Protein AF-A0A3C0FL81-F1 (afdb_monomer)

Sequence (142 aa):
MGFWQKSMIAVACSKPLRTLGEAIGRKTGLAAQFVSANDGIGHVSRANALAAQGIRISSFYLGEYVEDITQVRETVDQLCFVIPSLDMSGLDVHVSIDPSQLGYMQGQAVLTKHVDEIANKIRDIAEQANSSQTIRLMIDME

Mean predicted aligned error: 4.49 Å

Nearest PDB structures (foldseek):
  2ekg-assembly1_B  TM=8.834E-01  e=6.650E-04  Thermus thermophilus HB27
  4h6r-assembly1_A  TM=8.380E-01  e=9.667E-04  Deinococcus radiodurans R1 = ATCC 13939 = DSM 20539
  2g37-assembly1_A  TM=8.182E-01  e=5.516E-04  Thermus thermophilus HB27
  7na0-assembly1_B  TM=7.041E-01  e=1.320E-03  Geobacter sulfurreducens PCA
  5m42-assembly1_A  TM=8.019E-01  e=1.100E-02  Thermus thermophilus HB27

Foldseek 3Di:
DDPVVVVVVVQCPDPVSVVVVVVVCVVVVVVVVPDQDPALVSNLVSQVVCVVVVDADEDEDDDAQDQDVVQLVVLLVRLLVNQVSCVVVLGANHYEDELSSQQVNVHDVSSVVSVCVNVVSLVVSVVVHDPPHHRDYHYDDD

pLDDT: mean 92.67, std 5.71, range [62.62, 97.88]

Secondary structure (DSSP, 8-state):
--HHHHHHHHHHH-HHHHHHHHHHHHHHTGGGGT-S-SSHHHHHHHHHHHHTTT----EE----S---HHHHHHHHHHHHHHHHHHHHTT--EEEEE-HHHHTGGG-HHHHHHHHHHHHHHHHHHHTT--TTS-EEEEEP--

Solvent-accessible surface area (backbone atoms only — not comparable to full-atom values): 8090 Å² total; per-residue (Å²): 134,54,72,67,58,55,52,53,50,55,45,61,71,32,65,72,54,31,55,52,48,52,53,48,27,66,74,70,48,60,50,64,76,80,39,73,52,96,47,52,68,46,32,49,54,44,49,52,61,36,43,77,72,73,42,85,70,73,47,67,78,92,70,71,77,42,77,50,68,66,58,24,50,51,47,51,53,45,49,68,51,34,53,59,52,26,44,78,68,73,42,50,40,28,38,44,44,49,59,35,34,39,20,47,73,78,30,67,72,48,21,50,53,46,50,50,55,53,50,49,54,52,50,63,47,54,79,71,54,57,95,86,51,49,71,43,82,44,75,57,83,131

Structure (mmCIF, N/CA/C/O backbone):
data_AF-A0A3C0FL81-F1
#
_entry.id   AF-A0A3C0FL81-F1
#
loop_
_atom_site.group_PDB
_atom_site.id
_atom_site.type_symbol
_atom_site.label_atom_id
_atom_site.label_alt_id
_atom_site.label_comp_id
_atom_site.label_asym_id
_atom_site.label_entity_id
_atom_site.label_seq_id
_atom_site.pdbx_PDB_ins_code
_atom_site.Cartn_x
_atom_site.Cartn_y
_atom_site.Cartn_z
_atom_site.occupancy
_atom_site.B_iso_or_equiv
_atom_site.auth_seq_id
_atom_site.auth_comp_id
_atom_site.auth_asym_id
_atom_site.auth_atom_id
_atom_site.pdbx_PDB_model_num
ATOM 1 N N . MET A 1 1 ? 19.304 -18.733 -9.491 1.00 71.69 1 MET A N 1
ATOM 2 C CA . MET A 1 1 ? 17.972 -18.621 -10.130 1.00 71.69 1 MET A CA 1
ATOM 3 C C . MET A 1 1 ? 17.704 -19.865 -10.977 1.00 71.69 1 MET A C 1
ATOM 5 O O . MET A 1 1 ? 18.489 -20.136 -11.886 1.00 71.69 1 MET A O 1
ATOM 9 N N . GLY A 1 2 ? 16.680 -20.655 -10.641 1.00 93.75 2 GLY A N 1
ATOM 10 C CA . GLY A 1 2 ? 16.381 -21.935 -11.309 1.00 93.75 2 GLY A CA 1
ATOM 11 C C . GLY A 1 2 ? 15.764 -21.776 -12.706 1.00 93.75 2 GLY A C 1
ATOM 12 O O . GLY A 1 2 ? 15.312 -20.689 -13.061 1.00 93.75 2 GLY A O 1
ATOM 13 N N . PHE A 1 3 ? 15.730 -22.861 -13.492 1.00 93.69 3 PHE A N 1
ATOM 14 C CA . PHE A 1 3 ? 15.155 -22.870 -14.850 1.00 93.69 3 PHE A CA 1
ATOM 15 C C . PHE A 1 3 ? 13.707 -22.364 -14.862 1.00 93.69 3 PHE A C 1
ATOM 17 O O . PHE A 1 3 ? 13.392 -21.441 -15.602 1.00 93.69 3 PHE A O 1
ATOM 24 N N . TRP A 1 4 ? 12.870 -22.884 -13.960 1.00 93.38 4 TRP A N 1
ATOM 25 C CA . TRP A 1 4 ? 11.473 -22.472 -13.817 1.00 93.38 4 TRP A CA 1
ATOM 26 C C . TRP A 1 4 ? 11.309 -20.961 -13.607 1.00 93.38 4 TRP A C 1
ATOM 28 O O . TRP A 1 4 ? 10.566 -20.304 -14.330 1.00 93.38 4 TRP A O 1
ATOM 38 N N . GLN A 1 5 ? 12.055 -20.390 -12.658 1.00 93.06 5 GLN A N 1
ATOM 39 C CA . GLN A 1 5 ? 11.991 -18.962 -12.347 1.00 93.06 5 GLN A CA 1
ATOM 40 C C . GLN A 1 5 ? 12.414 -18.104 -13.545 1.00 93.06 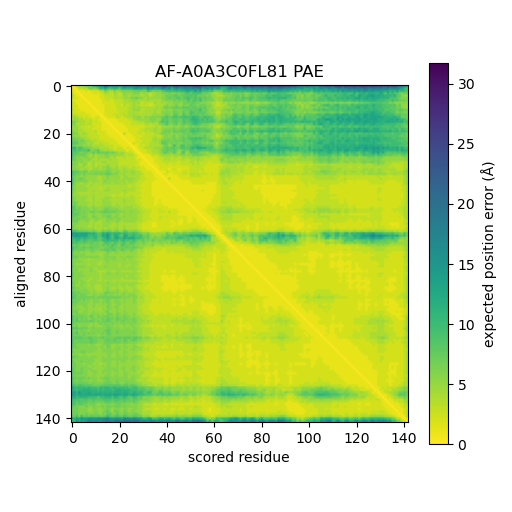5 GLN A C 1
ATOM 42 O O . GLN A 1 5 ? 11.732 -17.139 -13.880 1.00 93.06 5 GLN A O 1
ATOM 47 N N . LYS A 1 6 ? 13.495 -18.486 -14.238 1.00 93.25 6 LYS A N 1
ATOM 48 C CA . LYS A 1 6 ? 13.945 -17.795 -15.456 1.00 93.25 6 LYS A CA 1
ATOM 49 C C . LYS A 1 6 ? 12.885 -17.839 -16.558 1.00 93.25 6 LYS A C 1
ATOM 51 O O . LYS A 1 6 ? 12.642 -16.822 -17.200 1.00 93.25 6 LYS A O 1
ATOM 56 N N . SER A 1 7 ? 12.241 -18.988 -16.755 1.00 91.62 7 SER A N 1
ATOM 57 C CA . SER A 1 7 ? 11.162 -19.141 -17.734 1.00 91.62 7 SER A CA 1
ATOM 58 C C . SER A 1 7 ? 9.956 -18.264 -17.397 1.00 91.62 7 SER A C 1
ATOM 60 O O . SER A 1 7 ? 9.455 -17.573 -18.280 1.00 91.62 7 SER A O 1
ATOM 62 N N . MET A 1 8 ? 9.522 -18.228 -16.133 1.00 91.31 8 MET A N 1
ATOM 63 C CA . MET A 1 8 ? 8.394 -17.390 -15.708 1.00 91.31 8 MET A CA 1
ATOM 64 C C . MET A 1 8 ? 8.684 -15.896 -15.881 1.00 91.31 8 MET A C 1
ATOM 66 O O . MET A 1 8 ? 7.833 -15.170 -16.392 1.00 91.31 8 MET A O 1
ATOM 70 N N . ILE A 1 9 ? 9.898 -15.450 -15.540 1.00 90.88 9 ILE A N 1
ATOM 71 C CA . ILE A 1 9 ? 10.335 -14.066 -15.779 1.00 90.88 9 ILE A CA 1
ATOM 72 C C . ILE A 1 9 ? 10.311 -13.758 -17.280 1.00 90.88 9 ILE A C 1
ATOM 74 O O . ILE A 1 9 ? 9.736 -12.755 -17.693 1.00 90.88 9 ILE A O 1
ATOM 78 N N . ALA A 1 10 ? 10.868 -14.640 -18.116 1.00 90.50 10 ALA A N 1
ATOM 79 C CA . ALA A 1 10 ? 10.884 -14.441 -19.564 1.00 90.50 10 ALA A CA 1
ATOM 80 C C . ALA A 1 10 ? 9.467 -14.327 -20.158 1.00 90.50 10 ALA A C 1
ATOM 82 O O . ALA A 1 10 ? 9.225 -13.482 -21.022 1.00 90.50 10 ALA A O 1
ATOM 83 N N . VAL A 1 11 ? 8.519 -15.135 -19.669 1.00 89.19 11 VAL A N 1
ATOM 84 C CA . VAL A 1 11 ? 7.102 -15.043 -20.054 1.00 89.19 11 VAL A CA 1
ATOM 85 C C . VAL A 1 11 ? 6.499 -13.704 -19.620 1.00 89.19 11 VAL A C 1
ATOM 87 O O . VAL A 1 11 ? 5.860 -13.046 -20.439 1.00 89.19 11 VAL A O 1
ATOM 90 N N . ALA A 1 12 ? 6.732 -13.268 -18.379 1.00 87.38 12 ALA A N 1
ATOM 91 C CA . ALA A 1 12 ? 6.197 -12.011 -17.848 1.00 87.38 12 ALA A CA 1
ATOM 92 C C . ALA A 1 12 ? 6.761 -10.763 -18.558 1.00 87.38 12 ALA A C 1
ATOM 94 O O . ALA A 1 12 ? 6.038 -9.785 -18.759 1.00 87.38 12 ALA A O 1
ATOM 95 N N . CYS A 1 13 ? 8.026 -10.799 -18.989 1.00 89.12 13 CYS A N 1
ATOM 96 C CA . CYS A 1 13 ? 8.662 -9.709 -19.736 1.00 89.12 13 CYS A CA 1
ATOM 97 C C . CYS A 1 13 ? 8.211 -9.631 -21.208 1.00 89.12 13 CYS A C 1
ATOM 99 O O . CYS A 1 13 ? 8.408 -8.607 -21.867 1.00 89.12 13 CYS A O 1
ATOM 101 N N . SER A 1 14 ? 7.600 -10.689 -21.748 1.00 92.69 14 SER A N 1
ATOM 102 C CA . SER A 1 14 ? 7.091 -10.697 -23.119 1.00 92.69 14 SER A CA 1
ATOM 103 C C . SER A 1 14 ? 5.769 -9.935 -23.210 1.00 92.69 14 SER A C 1
ATOM 105 O O . SER A 1 14 ? 4.737 -10.409 -22.743 1.00 92.69 14 SER A O 1
ATOM 107 N N . LYS A 1 15 ? 5.773 -8.767 -23.870 1.00 90.00 15 LYS A N 1
ATOM 108 C CA . LYS A 1 15 ? 4.577 -7.920 -24.066 1.00 90.00 15 LYS A CA 1
ATOM 109 C C . LYS A 1 15 ? 3.325 -8.691 -24.531 1.00 90.00 15 LYS A C 1
ATOM 111 O O . LYS A 1 15 ? 2.301 -8.547 -23.868 1.00 90.00 15 LYS A O 1
ATOM 116 N N . PRO A 1 16 ? 3.362 -9.509 -25.607 1.00 90.31 16 PRO A N 1
ATOM 117 C CA . PRO A 1 16 ? 2.163 -10.213 -26.067 1.00 90.31 16 PRO A CA 1
ATOM 118 C C . PRO A 1 16 ? 1.656 -11.247 -25.053 1.00 90.31 16 PRO A C 1
ATOM 120 O O . PRO A 1 16 ? 0.449 -11.355 -24.841 1.00 90.31 16 PRO A O 1
ATOM 123 N N . LEU A 1 17 ? 2.560 -11.981 -24.395 1.00 89.25 17 LEU A N 1
ATOM 124 C CA . LEU A 1 17 ? 2.181 -12.976 -23.387 1.00 89.25 17 LEU A CA 1
ATOM 125 C C . LEU A 1 17 ? 1.651 -12.314 -22.116 1.00 89.25 17 LEU A C 1
ATOM 127 O O . LEU A 1 17 ? 0.687 -12.806 -21.536 1.00 89.25 17 LEU A O 1
ATOM 131 N N . ARG A 1 18 ? 2.225 -11.174 -21.725 1.00 88.00 18 ARG A N 1
ATOM 132 C CA . ARG A 1 18 ? 1.744 -10.358 -20.613 1.00 88.00 18 ARG A CA 1
ATOM 133 C C . ARG A 1 18 ? 0.324 -9.865 -20.862 1.00 88.00 18 ARG A C 1
ATOM 135 O O . ARG A 1 18 ? -0.531 -10.082 -20.014 1.00 88.00 18 ARG A O 1
ATOM 142 N N . THR A 1 19 ? 0.038 -9.290 -22.033 1.00 88.06 19 THR A N 1
ATOM 143 C CA . THR A 1 19 ? -1.320 -8.833 -22.376 1.00 88.06 19 THR A CA 1
ATOM 144 C C . THR A 1 19 ? -2.336 -9.976 -22.327 1.00 88.06 19 THR A C 1
ATOM 146 O O . THR A 1 19 ? -3.434 -9.805 -21.795 1.00 88.06 19 THR A O 1
ATOM 149 N N . LEU A 1 20 ? -1.972 -11.159 -22.833 1.00 89.56 20 LEU A N 1
ATOM 150 C CA . LEU A 1 20 ? -2.828 -12.342 -22.741 1.00 89.56 20 LEU A CA 1
ATOM 151 C C . LEU A 1 20 ? -3.027 -12.791 -21.283 1.00 89.56 20 LEU A C 1
ATOM 153 O O . LEU A 1 20 ? -4.155 -13.057 -20.870 1.00 89.56 20 LEU A O 1
ATOM 157 N N . GLY A 1 21 ? -1.947 -12.848 -20.502 1.00 86.50 21 GLY A N 1
ATOM 158 C CA . GLY A 1 21 ? -1.973 -13.221 -19.088 1.00 86.50 21 GLY A CA 1
ATOM 159 C C . GLY A 1 21 ? -2.826 -12.274 -18.244 1.00 86.50 21 GLY A C 1
ATOM 160 O O . GLY A 1 21 ? -3.663 -12.735 -17.473 1.00 86.50 21 GLY A O 1
ATOM 161 N N . GLU A 1 22 ? -2.694 -10.962 -18.444 1.00 86.81 22 GLU A N 1
ATOM 162 C CA . GLU A 1 22 ? -3.516 -9.936 -17.791 1.00 86.81 22 GLU A CA 1
ATOM 163 C C . GLU A 1 22 ? -5.000 -10.088 -18.152 1.00 86.81 22 GLU A C 1
ATOM 165 O O . GLU A 1 22 ? -5.861 -10.032 -17.272 1.00 86.81 22 GLU A O 1
ATOM 170 N N . ALA A 1 23 ? -5.318 -10.334 -19.428 1.00 86.38 23 ALA A N 1
ATOM 171 C CA . ALA A 1 23 ? -6.694 -10.547 -19.873 1.00 86.38 23 ALA A CA 1
ATOM 172 C C . ALA A 1 23 ? -7.322 -11.795 -19.225 1.00 86.38 23 ALA A C 1
ATOM 174 O O . ALA A 1 23 ? -8.460 -11.745 -18.746 1.00 86.38 23 ALA A O 1
ATOM 175 N N . ILE A 1 24 ? -6.575 -12.901 -19.159 1.00 86.12 24 ILE A N 1
ATOM 176 C CA . ILE A 1 24 ? -7.017 -14.133 -18.490 1.00 86.12 24 ILE A CA 1
ATOM 177 C C . ILE A 1 24 ? -7.161 -13.903 -16.983 1.00 86.12 24 ILE A C 1
ATOM 179 O O . ILE A 1 24 ? -8.179 -14.284 -16.403 1.00 86.12 24 ILE A O 1
ATOM 183 N N . GLY A 1 25 ? -6.185 -13.254 -16.346 1.00 82.94 25 GLY A N 1
ATOM 184 C CA . GLY A 1 25 ? -6.195 -12.963 -14.913 1.00 82.94 25 GLY A CA 1
ATOM 185 C C . GLY A 1 25 ? -7.400 -12.120 -14.497 1.00 82.94 25 GLY A C 1
ATOM 186 O O . GLY A 1 25 ? -8.063 -12.451 -13.514 1.00 82.94 25 GLY A O 1
ATOM 187 N N . ARG A 1 26 ? -7.752 -11.100 -15.294 1.00 81.56 26 ARG A N 1
ATOM 188 C CA . ARG A 1 26 ? -8.966 -10.289 -15.090 1.00 81.56 26 ARG A CA 1
ATOM 189 C C . ARG A 1 26 ? -10.243 -11.108 -15.261 1.00 81.56 26 ARG A C 1
ATOM 191 O O . ARG A 1 26 ? -11.144 -10.998 -14.439 1.00 81.56 26 ARG A O 1
ATOM 198 N N . LYS A 1 27 ? -10.322 -11.950 -16.298 1.00 85.00 27 LYS 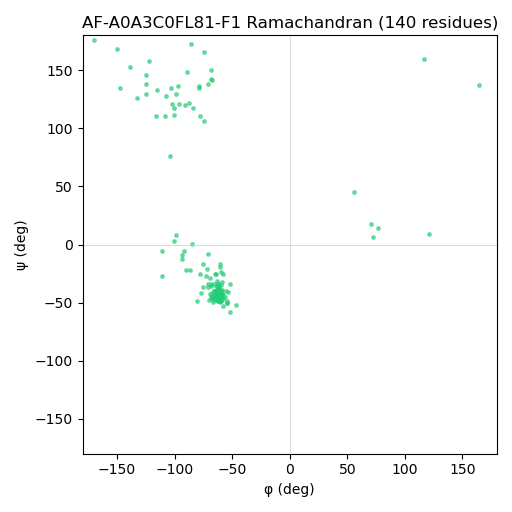A N 1
ATOM 199 C CA . LYS A 1 27 ? -11.519 -12.761 -16.586 1.00 85.00 27 LYS A CA 1
ATOM 200 C C . LYS A 1 27 ? -11.768 -13.855 -15.544 1.00 85.00 27 LYS A C 1
ATOM 202 O O . LYS A 1 27 ? -12.915 -14.187 -15.270 1.00 85.00 27 LYS A O 1
ATOM 207 N N . THR A 1 28 ? -10.703 -14.444 -15.012 1.00 85.75 28 THR A N 1
ATOM 208 C CA . THR A 1 28 ? -10.773 -15.593 -14.091 1.00 85.75 28 THR A CA 1
ATOM 209 C C . THR A 1 28 ? -10.782 -15.190 -12.620 1.00 85.75 28 THR A C 1
ATOM 211 O O . THR A 1 28 ? -11.036 -16.033 -11.766 1.00 85.75 28 THR A O 1
ATOM 214 N N . GLY A 1 29 ? -10.482 -13.927 -12.306 1.00 83.31 29 GLY A N 1
ATOM 215 C CA . GLY A 1 29 ? -10.322 -13.461 -10.929 1.00 83.31 29 GLY A CA 1
ATOM 216 C C . GLY A 1 29 ? -9.033 -13.947 -10.261 1.00 83.31 29 GLY A C 1
ATOM 217 O O . GLY A 1 29 ? -8.839 -13.698 -9.075 1.00 83.31 29 GLY A O 1
ATOM 218 N N . LEU A 1 30 ? -8.128 -14.606 -10.996 1.00 86.94 30 LEU A N 1
ATOM 219 C CA . LEU A 1 30 ? -6.871 -15.116 -10.444 1.00 86.94 30 LEU A CA 1
ATOM 220 C C . LEU A 1 30 ? -6.019 -13.990 -9.839 1.00 86.94 30 LEU A C 1
ATOM 222 O O . LEU A 1 30 ? -5.450 -14.161 -8.768 1.00 86.94 30 LEU A O 1
ATOM 226 N N . ALA A 1 31 ? -5.982 -12.820 -10.484 1.00 85.50 31 ALA A N 1
ATOM 227 C CA . ALA A 1 31 ? -5.241 -11.664 -9.976 1.00 85.50 31 ALA A CA 1
ATOM 228 C C . ALA A 1 31 ? -5.769 -11.174 -8.613 1.00 85.50 31 ALA A C 1
ATOM 230 O O . ALA A 1 31 ? -4.982 -10.773 -7.759 1.00 85.50 31 ALA A O 1
ATOM 231 N N . ALA A 1 32 ? -7.082 -11.285 -8.373 1.00 86.38 32 ALA A N 1
ATOM 232 C CA . ALA A 1 32 ? -7.722 -10.860 -7.125 1.00 86.38 32 ALA A CA 1
ATOM 233 C C . ALA A 1 32 ? -7.378 -11.759 -5.920 1.00 86.38 32 ALA A C 1
ATOM 235 O O . ALA A 1 32 ? -7.723 -11.432 -4.784 1.00 86.38 32 ALA A O 1
ATOM 236 N N . GLN A 1 33 ? -6.702 -12.893 -6.149 1.00 89.06 33 GLN A N 1
ATOM 237 C CA . GLN A 1 33 ? -6.138 -13.712 -5.073 1.00 89.06 33 GLN A CA 1
ATOM 238 C C . GLN A 1 33 ? -4.839 -13.122 -4.512 1.00 89.06 33 GLN A C 1
ATOM 240 O O . GLN A 1 33 ? -4.505 -13.392 -3.363 1.00 89.06 33 GLN A O 1
ATOM 245 N N . PHE A 1 34 ? -4.118 -12.329 -5.310 1.00 90.19 34 PHE A N 1
ATOM 246 C CA . PHE A 1 34 ? -2.788 -11.814 -4.968 1.00 90.19 34 PHE A CA 1
ATOM 247 C C . PHE A 1 34 ? -2.774 -10.305 -4.726 1.00 90.19 34 PHE A C 1
ATOM 249 O O . PHE A 1 34 ? -1.941 -9.821 -3.968 1.00 90.19 34 PHE A O 1
ATOM 256 N N . VAL A 1 35 ? -3.693 -9.560 -5.347 1.00 92.50 35 VAL A N 1
ATOM 257 C CA . VAL A 1 35 ? -3.798 -8.105 -5.206 1.00 92.50 35 VAL A CA 1
ATOM 258 C C . VAL A 1 35 ? -5.203 -7.743 -4.748 1.00 92.50 35 VAL A C 1
ATOM 260 O O . VAL A 1 35 ? -6.193 -8.310 -5.208 1.00 92.50 35 VAL A O 1
ATOM 263 N N . SER A 1 36 ? -5.288 -6.793 -3.821 1.00 93.12 36 SER A N 1
ATOM 264 C CA . SER A 1 36 ? -6.552 -6.361 -3.221 1.00 93.12 36 SER A CA 1
ATOM 265 C C . SER A 1 36 ? -7.457 -5.608 -4.204 1.00 93.12 36 SER A C 1
ATOM 267 O O . SER A 1 36 ? -8.659 -5.867 -4.218 1.00 93.12 36 SER A O 1
ATOM 269 N N . ALA A 1 37 ? -6.891 -4.711 -5.019 1.00 92.56 37 ALA A N 1
ATOM 270 C CA . ALA A 1 37 ? -7.565 -3.965 -6.082 1.00 92.56 37 ALA A CA 1
ATOM 271 C C . ALA A 1 37 ? -6.550 -3.222 -6.971 1.00 92.56 37 ALA A C 1
ATOM 273 O O . ALA A 1 37 ? -5.356 -3.222 -6.686 1.00 92.56 37 ALA A O 1
ATOM 274 N N . ASN A 1 38 ? -7.037 -2.567 -8.031 1.00 90.50 38 ASN A N 1
ATOM 275 C CA . ASN A 1 38 ? -6.222 -1.730 -8.923 1.00 90.50 38 ASN A CA 1
ATOM 276 C C . ASN A 1 38 ? -6.189 -0.246 -8.511 1.00 90.50 38 ASN A C 1
ATOM 278 O O . ASN A 1 38 ? -5.511 0.540 -9.161 1.00 90.50 38 ASN A O 1
ATOM 282 N N . ASP A 1 39 ? -6.959 0.147 -7.497 1.00 92.50 39 ASP A N 1
ATOM 283 C CA . ASP A 1 39 ? -7.058 1.520 -7.009 1.00 92.50 39 ASP A CA 1
ATOM 284 C C . ASP A 1 39 ? -7.375 1.545 -5.505 1.00 92.50 39 ASP A C 1
ATOM 286 O O . ASP A 1 39 ? -7.725 0.524 -4.895 1.00 92.50 39 ASP A O 1
ATOM 290 N N . GLY A 1 40 ? -7.257 2.728 -4.897 1.00 94.06 40 GLY A N 1
ATOM 291 C CA . GLY A 1 40 ? -7.537 2.905 -3.476 1.00 94.06 40 GLY A CA 1
ATOM 292 C C . GLY A 1 40 ? -8.987 2.607 -3.075 1.00 94.06 40 GLY A C 1
ATOM 293 O O . GLY A 1 40 ? -9.222 2.076 -1.990 1.00 94.06 40 GLY A O 1
ATOM 294 N N . ILE A 1 41 ? -9.972 2.894 -3.935 1.00 96.38 41 ILE A N 1
ATOM 295 C CA . ILE A 1 41 ? -11.399 2.670 -3.628 1.00 96.38 41 ILE A CA 1
ATOM 296 C C . ILE A 1 41 ? -11.681 1.171 -3.505 1.00 96.38 41 ILE A C 1
ATOM 298 O O . ILE A 1 41 ? -12.266 0.710 -2.518 1.00 96.38 41 ILE A O 1
ATOM 302 N N . GLY A 1 42 ? -11.236 0.394 -4.491 1.00 96.38 42 GLY A N 1
ATOM 303 C CA . GLY A 1 42 ? -11.348 -1.055 -4.478 1.00 96.38 42 GLY A CA 1
ATOM 304 C C . GLY A 1 42 ? -10.578 -1.666 -3.311 1.00 96.38 42 GLY A C 1
ATOM 305 O O . GLY A 1 42 ? -11.069 -2.612 -2.694 1.00 96.38 42 GLY A O 1
ATOM 306 N N . HIS A 1 43 ? -9.420 -1.100 -2.953 1.00 97.00 43 HIS A N 1
ATOM 307 C CA . HIS A 1 43 ? -8.639 -1.566 -1.812 1.00 97.00 43 HIS A CA 1
ATOM 308 C C . HIS A 1 43 ? -9.418 -1.415 -0.497 1.00 97.00 43 HIS A C 1
ATOM 310 O O . HIS A 1 43 ? -9.560 -2.388 0.244 1.00 97.00 43 HIS A O 1
ATOM 316 N N . VAL A 1 44 ? -10.006 -0.241 -0.242 1.00 97.62 44 VAL A N 1
ATOM 317 C CA . VAL A 1 44 ? -10.828 0.013 0.957 1.00 97.62 44 VAL A CA 1
ATOM 318 C C . VAL A 1 44 ? -12.074 -0.881 0.978 1.00 97.62 44 VAL A C 1
ATOM 320 O O . VAL A 1 44 ? -12.439 -1.426 2.023 1.00 97.62 44 VAL A O 1
ATOM 323 N N . SER A 1 45 ? -12.714 -1.104 -0.174 1.00 97.50 45 SER A N 1
ATOM 324 C CA . SER A 1 45 ? -13.834 -2.050 -0.280 1.00 97.50 45 SER A CA 1
ATOM 325 C C . SER A 1 45 ? -1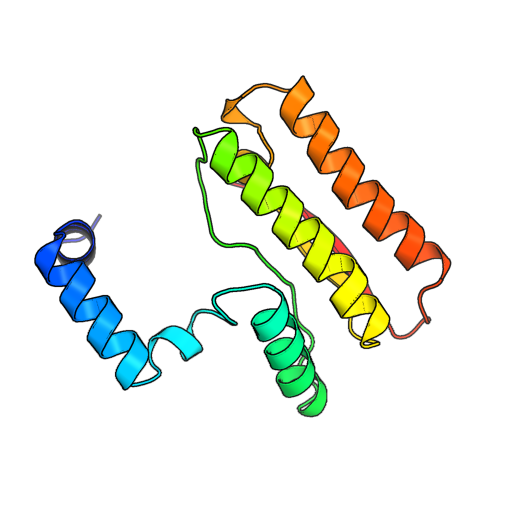3.408 -3.477 0.090 1.00 97.50 45 SER A C 1
ATOM 327 O O . SER A 1 45 ? -14.079 -4.154 0.877 1.00 97.50 45 SER A O 1
ATOM 329 N N . ARG A 1 46 ? -12.249 -3.923 -0.408 1.00 96.88 46 ARG A N 1
ATOM 330 C CA . ARG A 1 46 ? -11.692 -5.241 -0.089 1.00 96.88 46 ARG A CA 1
ATOM 331 C C . ARG A 1 46 ? -11.311 -5.362 1.386 1.00 96.88 46 ARG A C 1
ATOM 333 O O . ARG A 1 46 ? -11.571 -6.410 1.979 1.00 96.88 46 ARG A O 1
ATOM 340 N N . ALA A 1 47 ? -10.744 -4.310 1.970 1.00 97.25 47 ALA A N 1
ATOM 341 C CA . ALA A 1 47 ? -10.392 -4.240 3.383 1.00 97.25 47 ALA A CA 1
ATOM 342 C C . ALA A 1 47 ? -11.625 -4.418 4.280 1.00 97.25 47 ALA A C 1
ATOM 344 O O . ALA A 1 47 ? -11.618 -5.267 5.169 1.00 97.25 47 ALA A O 1
ATOM 345 N N . ASN A 1 48 ? -12.724 -3.721 3.975 1.00 97.88 48 ASN A N 1
ATOM 346 C CA . ASN A 1 48 ? -14.003 -3.897 4.669 1.00 97.88 48 ASN A CA 1
ATOM 347 C C . ASN A 1 48 ? -14.530 -5.338 4.568 1.00 97.88 48 ASN A C 1
ATOM 349 O O . ASN A 1 48 ? -14.949 -5.925 5.566 1.00 97.88 48 ASN A O 1
ATOM 353 N N . ALA A 1 49 ? -14.472 -5.940 3.376 1.00 97.50 49 ALA A N 1
ATOM 354 C CA . ALA A 1 49 ? -14.922 -7.317 3.172 1.00 97.50 49 ALA A CA 1
ATOM 355 C C . ALA A 1 49 ? -14.097 -8.348 3.969 1.00 97.50 49 ALA A C 1
ATOM 357 O O . ALA A 1 49 ? -14.633 -9.386 4.362 1.00 97.50 49 ALA A O 1
ATOM 358 N N . LEU A 1 50 ? -12.806 -8.082 4.194 1.00 97.00 50 LEU A N 1
ATOM 359 C CA . LEU A 1 50 ? -11.930 -8.902 5.040 1.00 97.00 50 LEU A CA 1
ATOM 360 C C . LEU A 1 50 ? -12.191 -8.652 6.532 1.00 97.00 50 LEU A C 1
ATOM 362 O O . LEU A 1 50 ? -12.297 -9.608 7.300 1.00 97.00 50 LEU A O 1
ATOM 366 N N . ALA A 1 51 ? -12.392 -7.397 6.932 1.00 97.00 51 ALA A N 1
ATOM 367 C CA . ALA A 1 51 ? -12.719 -7.034 8.309 1.00 97.00 51 ALA A CA 1
ATOM 368 C C . ALA A 1 51 ? -14.041 -7.662 8.777 1.00 97.00 51 ALA A C 1
ATOM 370 O O . ALA A 1 51 ? -14.118 -8.172 9.894 1.00 97.00 51 ALA A O 1
ATOM 371 N N . ALA A 1 52 ? -15.049 -7.738 7.900 1.00 97.38 52 ALA A N 1
ATOM 372 C CA . ALA A 1 52 ? -16.308 -8.445 8.165 1.00 97.38 52 ALA A CA 1
ATOM 373 C C . ALA A 1 52 ? -16.122 -9.951 8.451 1.00 97.38 52 ALA A C 1
ATOM 375 O O . ALA A 1 52 ? -16.995 -10.584 9.038 1.00 97.38 52 ALA A O 1
ATOM 376 N N . GLN A 1 53 ? -14.980 -10.523 8.057 1.00 97.44 53 GLN A N 1
ATOM 377 C CA . GLN A 1 53 ? -14.589 -11.909 8.330 1.00 97.44 53 GLN A CA 1
ATOM 378 C C . GLN A 1 53 ? -13.629 -12.021 9.527 1.00 97.44 53 GLN A C 1
ATOM 380 O O . GLN A 1 53 ? -13.081 -13.092 9.781 1.00 97.44 53 GLN A O 1
ATOM 385 N N . GLY A 1 54 ? -13.398 -10.926 10.256 1.00 96.56 54 GLY A N 1
ATOM 386 C CA . GLY A 1 54 ? -12.463 -10.867 11.379 1.00 96.56 54 GLY A CA 1
ATOM 387 C C . GLY A 1 54 ? -10.989 -10.792 10.969 1.00 96.56 54 GLY A C 1
ATOM 388 O O . GLY A 1 54 ? -10.116 -10.998 11.811 1.00 96.56 54 GLY A O 1
ATOM 389 N N . ILE A 1 55 ? -10.692 -10.506 9.697 1.00 96.56 55 ILE A N 1
ATOM 390 C CA . ILE A 1 55 ? -9.323 -10.417 9.182 1.00 96.56 55 ILE A CA 1
ATOM 391 C C . ILE A 1 55 ? -8.878 -8.953 9.183 1.00 96.56 55 ILE A C 1
ATOM 393 O O . ILE A 1 55 ? -9.471 -8.107 8.518 1.00 96.56 55 ILE A O 1
ATOM 397 N N . ARG A 1 56 ? -7.797 -8.673 9.912 1.00 95.31 56 ARG A N 1
ATOM 398 C CA . ARG A 1 56 ? -7.107 -7.374 9.926 1.00 95.31 56 ARG A CA 1
ATOM 399 C C . ARG A 1 56 ? -6.044 -7.359 8.827 1.00 95.31 56 ARG A C 1
ATOM 401 O O . ARG A 1 56 ? -5.476 -8.409 8.525 1.00 95.31 56 ARG A O 1
ATOM 408 N N . ILE A 1 57 ? -5.766 -6.199 8.236 1.00 95.25 57 ILE A N 1
ATOM 409 C CA . ILE A 1 57 ? -4.854 -6.087 7.087 1.00 95.25 57 ILE A CA 1
ATOM 410 C C . ILE A 1 57 ? -3.684 -5.139 7.365 1.00 95.25 57 ILE A C 1
ATOM 412 O O . ILE A 1 57 ? -3.773 -4.272 8.229 1.00 95.25 57 ILE A O 1
ATOM 416 N N . SER A 1 58 ? -2.601 -5.316 6.607 1.00 95.94 58 SER A N 1
ATOM 417 C CA . SER A 1 58 ? -1.588 -4.287 6.360 1.00 95.94 58 SER A CA 1
ATOM 418 C C . SER A 1 58 ? -1.615 -3.956 4.872 1.00 95.94 58 SER A C 1
ATOM 420 O O . SER A 1 58 ? -1.678 -4.867 4.043 1.00 95.94 58 SER A O 1
ATOM 422 N N . SER A 1 59 ? -1.628 -2.672 4.540 1.00 96.25 59 SER A N 1
ATOM 423 C CA . SER A 1 59 ? -1.800 -2.180 3.174 1.00 96.25 59 SER A CA 1
ATOM 424 C C . SER A 1 59 ? -0.441 -1.840 2.578 1.00 96.25 59 SER A C 1
ATOM 426 O O . SER A 1 59 ? 0.329 -1.115 3.199 1.00 96.25 59 SER A O 1
ATOM 428 N N . PHE A 1 60 ? -0.157 -2.340 1.378 1.00 95.44 60 PHE A N 1
ATOM 429 C CA . PHE A 1 60 ? 1.080 -2.067 0.651 1.00 95.44 60 PHE A CA 1
ATOM 430 C C . PHE A 1 60 ? 0.736 -1.689 -0.789 1.00 95.44 60 PHE A C 1
ATOM 432 O O . PHE A 1 60 ? -0.009 -2.413 -1.459 1.00 95.44 60 PHE A O 1
ATOM 439 N N . TYR A 1 61 ? 1.235 -0.541 -1.245 1.00 93.75 61 TYR A N 1
ATOM 440 C CA . TYR A 1 61 ? 1.113 -0.135 -2.642 1.00 93.75 61 TYR A CA 1
ATOM 441 C C . TYR A 1 61 ? 2.155 -0.893 -3.465 1.00 93.75 61 TYR A C 1
ATOM 443 O O . TYR A 1 61 ? 3.294 -1.015 -3.036 1.00 93.75 61 TYR A O 1
ATOM 451 N N . LEU A 1 62 ? 1.778 -1.443 -4.621 1.00 90.31 62 LEU A N 1
ATOM 452 C CA . LEU A 1 62 ? 2.692 -2.261 -5.419 1.00 90.31 62 LEU A CA 1
ATOM 453 C C . LEU A 1 62 ? 3.519 -1.396 -6.374 1.00 90.31 62 LEU A C 1
ATOM 455 O O . LEU A 1 62 ? 2.974 -0.732 -7.254 1.00 90.31 62 LEU A O 1
ATOM 459 N N . GLY A 1 63 ? 4.837 -1.488 -6.235 1.00 80.25 63 GLY A N 1
ATOM 460 C CA . GLY A 1 63 ? 5.847 -0.850 -7.077 1.00 80.25 63 GLY A CA 1
ATOM 461 C C . GLY A 1 63 ? 7.184 -0.891 -6.346 1.00 80.25 63 GLY A C 1
ATOM 462 O O . GLY A 1 63 ? 7.208 -0.677 -5.151 1.00 80.25 63 GLY A O 1
ATOM 463 N N . GLU A 1 64 ? 8.288 -1.201 -7.003 1.00 73.44 64 GLU A N 1
ATOM 464 C CA . GLU A 1 64 ? 9.614 -1.231 -6.363 1.00 73.44 64 GLU A CA 1
ATOM 465 C C . GLU A 1 64 ? 10.617 -0.610 -7.331 1.00 73.44 64 GLU A C 1
ATOM 467 O O . GLU A 1 64 ? 10.407 -0.656 -8.551 1.00 73.44 64 GLU A O 1
ATOM 472 N N . TYR A 1 65 ? 11.694 -0.031 -6.799 1.00 75.56 65 TYR A N 1
ATOM 473 C CA . TYR A 1 65 ? 12.765 0.590 -7.585 1.00 75.56 65 TYR A CA 1
ATOM 474 C C . TYR A 1 65 ? 12.260 1.685 -8.538 1.00 75.56 65 TYR A C 1
ATOM 476 O O . TYR A 1 65 ? 12.622 1.747 -9.715 1.00 75.56 65 TYR A O 1
ATOM 484 N N . VAL A 1 66 ? 11.389 2.560 -8.032 1.00 82.69 66 VAL A N 1
ATOM 485 C CA . VAL A 1 66 ? 10.742 3.599 -8.838 1.00 82.69 66 VAL A CA 1
ATOM 486 C C . VAL A 1 66 ? 11.722 4.734 -9.160 1.00 82.69 66 VAL A C 1
ATOM 488 O O . VAL A 1 66 ? 12.037 5.576 -8.320 1.00 82.69 66 VAL A O 1
ATOM 491 N N . GLU A 1 67 ? 12.182 4.800 -10.409 1.00 87.31 67 GLU A N 1
ATOM 492 C CA . GLU A 1 67 ? 13.064 5.874 -10.902 1.00 87.31 67 GLU A CA 1
ATOM 493 C C . GLU A 1 67 ? 12.294 7.075 -11.493 1.00 87.31 67 GLU A C 1
ATOM 495 O O . GLU A 1 67 ? 12.806 8.199 -11.515 1.00 87.31 67 GLU A O 1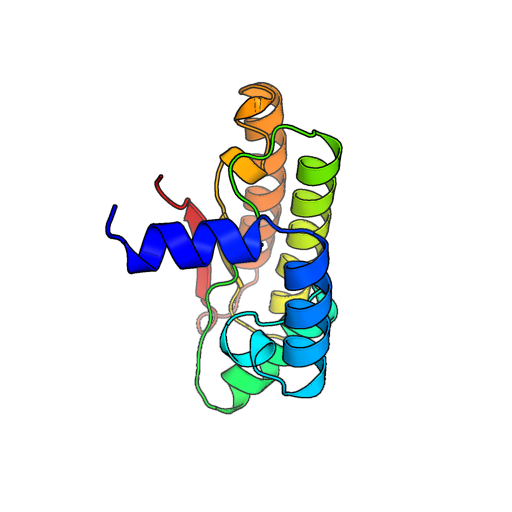
ATOM 500 N N . ASP A 1 68 ? 11.043 6.884 -11.922 1.00 91.44 68 ASP A N 1
ATOM 501 C CA . ASP A 1 68 ? 10.198 7.955 -12.462 1.00 91.44 68 ASP A CA 1
ATOM 502 C C . ASP A 1 68 ? 9.498 8.736 -11.339 1.00 91.44 68 ASP A C 1
ATOM 504 O O . ASP A 1 68 ? 8.638 8.217 -10.626 1.00 91.44 68 ASP A O 1
ATOM 508 N N . ILE A 1 69 ? 9.807 10.032 -11.225 1.00 93.56 69 ILE A N 1
ATOM 509 C CA . ILE A 1 69 ? 9.178 10.933 -10.246 1.00 93.56 69 ILE A CA 1
ATOM 510 C C . ILE A 1 69 ? 7.649 11.001 -10.388 1.00 93.56 69 ILE A C 1
ATOM 512 O O . ILE A 1 69 ? 6.951 11.300 -9.419 1.00 93.56 69 ILE A O 1
ATOM 516 N N . THR A 1 70 ? 7.109 10.731 -11.575 1.00 94.31 70 THR A N 1
ATOM 517 C CA . THR A 1 70 ? 5.662 10.692 -11.817 1.00 94.31 70 THR A CA 1
ATOM 518 C C . THR A 1 70 ? 5.019 9.521 -11.082 1.00 94.31 70 THR A C 1
ATOM 520 O O . THR A 1 70 ? 3.987 9.704 -10.444 1.00 94.31 70 THR A O 1
ATOM 523 N N . GLN A 1 71 ? 5.665 8.355 -11.095 1.00 93.44 71 GLN A N 1
ATOM 524 C CA . GLN A 1 71 ? 5.205 7.162 -10.380 1.00 93.44 71 GLN A CA 1
ATOM 525 C C . GLN A 1 71 ? 5.364 7.311 -8.861 1.00 93.44 71 GLN A C 1
ATOM 527 O O . GLN A 1 71 ? 4.507 6.856 -8.106 1.00 93.44 71 GLN A O 1
ATOM 532 N N . VAL A 1 72 ? 6.414 8.008 -8.404 1.00 94.75 72 VAL A N 1
ATOM 533 C CA . VAL A 1 72 ? 6.558 8.379 -6.983 1.00 94.75 72 VAL A CA 1
ATOM 534 C C . VAL A 1 72 ? 5.371 9.234 -6.540 1.00 94.75 72 VAL A C 1
ATOM 536 O O . VAL A 1 72 ? 4.742 8.942 -5.528 1.00 94.75 72 VAL A O 1
ATOM 539 N N . ARG A 1 73 ? 5.020 10.270 -7.315 1.00 95.12 73 ARG A N 1
ATOM 540 C CA . ARG A 1 73 ? 3.868 11.136 -7.009 1.00 95.12 73 ARG A CA 1
ATOM 541 C C . ARG A 1 73 ? 2.559 10.359 -7.009 1.00 95.12 73 ARG A C 1
ATOM 543 O O . ARG A 1 73 ? 1.792 10.500 -6.071 1.00 95.12 73 ARG A O 1
ATOM 550 N N . GLU A 1 74 ? 2.345 9.504 -8.005 1.00 94.88 74 GLU A N 1
ATOM 551 C CA . GLU A 1 74 ? 1.165 8.638 -8.062 1.00 94.88 74 GLU A CA 1
ATOM 552 C C . GLU A 1 74 ? 1.066 7.734 -6.825 1.00 94.88 74 GLU A C 1
ATOM 554 O O . GLU A 1 74 ? 0.002 7.632 -6.220 1.00 94.88 74 GLU A O 1
ATOM 559 N N . THR A 1 75 ? 2.180 7.136 -6.397 1.00 94.69 75 THR A N 1
ATOM 560 C CA . THR A 1 75 ? 2.217 6.299 -5.189 1.00 94.69 75 THR A CA 1
ATOM 561 C C . THR A 1 75 ? 1.854 7.107 -3.946 1.00 94.69 75 THR A C 1
ATOM 563 O O . THR A 1 75 ? 1.009 6.685 -3.153 1.00 94.69 75 THR A O 1
ATOM 566 N N . VAL A 1 76 ? 2.442 8.295 -3.790 1.00 95.69 76 VAL A N 1
ATOM 567 C CA . VAL A 1 76 ? 2.139 9.195 -2.670 1.00 95.69 76 VAL A CA 1
ATOM 568 C C . VAL A 1 76 ? 0.671 9.613 -2.689 1.00 95.69 76 VAL A C 1
ATOM 570 O O . VAL A 1 76 ? 0.022 9.533 -1.649 1.00 95.69 76 VAL A O 1
ATOM 573 N N . ASP A 1 77 ? 0.122 9.982 -3.846 1.00 95.75 77 ASP A N 1
ATOM 574 C CA . ASP A 1 77 ? -1.284 10.369 -3.998 1.00 95.75 77 ASP A CA 1
ATOM 575 C C . ASP A 1 77 ? -2.225 9.220 -3.597 1.00 95.75 77 ASP A C 1
ATOM 577 O O . ASP A 1 77 ? -3.193 9.428 -2.858 1.00 95.75 77 ASP A O 1
ATOM 581 N N . GLN A 1 78 ? -1.917 7.988 -4.016 1.00 95.75 78 GLN A N 1
ATOM 582 C CA . GLN A 1 78 ? -2.700 6.801 -3.660 1.00 95.75 78 GLN A CA 1
ATOM 583 C C . GLN A 1 78 ? -2.624 6.494 -2.162 1.00 95.75 78 GLN A C 1
ATOM 585 O O . GLN A 1 78 ? -3.656 6.238 -1.539 1.00 95.75 78 GLN A O 1
ATOM 590 N N . LEU A 1 79 ? -1.441 6.575 -1.548 1.00 96.75 79 LEU A N 1
ATOM 591 C CA . LEU A 1 79 ? -1.291 6.397 -0.099 1.00 96.75 79 LEU A CA 1
ATOM 592 C C . LEU A 1 79 ? -2.025 7.499 0.677 1.00 96.75 79 LEU A C 1
ATOM 594 O O . LEU A 1 79 ? -2.748 7.208 1.633 1.00 96.75 79 LEU A O 1
ATOM 598 N N . CYS A 1 80 ? -1.915 8.749 0.226 1.00 96.38 80 CYS A N 1
ATOM 599 C CA . CYS A 1 80 ? -2.602 9.900 0.807 1.00 96.38 80 CYS A CA 1
ATOM 600 C C . CYS A 1 80 ? -4.127 9.813 0.683 1.00 96.38 80 CYS A C 1
ATOM 602 O O . CYS A 1 80 ? -4.827 10.398 1.509 1.00 96.38 80 CYS A O 1
ATOM 604 N N . PHE A 1 81 ? -4.637 9.080 -0.308 1.00 96.88 81 PHE A N 1
ATOM 605 C CA . PHE A 1 81 ? -6.052 8.749 -0.432 1.00 96.88 81 PHE A CA 1
ATOM 606 C C . PHE A 1 81 ? -6.461 7.569 0.467 1.00 96.88 81 PHE A C 1
ATOM 608 O O . PHE A 1 81 ? -7.460 7.653 1.186 1.00 96.88 81 PHE A O 1
ATOM 615 N N . VAL A 1 82 ? -5.706 6.466 0.447 1.00 97.62 82 VAL A N 1
ATOM 616 C CA . VAL A 1 82 ? -6.065 5.217 1.143 1.00 97.62 82 VAL A CA 1
ATOM 617 C C . VAL A 1 82 ? -6.015 5.371 2.661 1.00 97.62 82 VAL A C 1
ATOM 619 O O . VAL A 1 82 ? -6.957 4.950 3.329 1.00 97.62 82 VAL A O 1
ATOM 622 N N . ILE A 1 83 ? -4.968 5.998 3.205 1.00 97.81 83 ILE A N 1
ATOM 623 C CA . ILE A 1 83 ? -4.765 6.166 4.656 1.00 97.81 83 ILE A CA 1
ATOM 624 C C . ILE A 1 83 ? -5.999 6.762 5.359 1.00 97.81 83 ILE A C 1
ATOM 626 O O . ILE A 1 83 ? -6.553 6.093 6.233 1.00 97.81 83 ILE A O 1
ATOM 630 N N . PRO A 1 84 ? -6.490 7.961 4.982 1.00 96.94 84 PRO A N 1
ATOM 631 C CA . PRO A 1 84 ? -7.682 8.522 5.613 1.00 96.94 84 PRO A CA 1
ATOM 632 C C . PRO A 1 84 ? -8.953 7.739 5.261 1.00 96.94 84 PRO A C 1
ATOM 634 O O . PRO A 1 84 ? -9.880 7.686 6.061 1.00 96.94 84 PRO A O 1
ATOM 637 N N . SER A 1 85 ? -9.022 7.103 4.088 1.00 97.69 85 SER A N 1
ATOM 638 C CA . SER A 1 85 ? -10.202 6.322 3.691 1.00 97.69 85 SER A CA 1
ATOM 639 C C . SER A 1 85 ? -10.393 5.056 4.534 1.00 97.69 85 SER A C 1
ATOM 641 O O . SER A 1 85 ? -11.533 4.668 4.809 1.00 97.69 85 SER A O 1
ATOM 643 N N . LEU A 1 86 ? -9.298 4.422 4.965 1.00 97.31 86 LEU A N 1
ATOM 644 C CA . LEU A 1 86 ? -9.332 3.308 5.914 1.00 97.31 86 LEU A CA 1
ATOM 645 C C . LEU A 1 86 ? -9.851 3.772 7.280 1.00 97.31 86 LEU A C 1
ATOM 647 O O . LEU A 1 86 ? -10.771 3.155 7.818 1.00 97.31 86 LEU A O 1
ATOM 651 N N . ASP A 1 87 ? -9.327 4.888 7.792 1.00 96.81 87 ASP A N 1
ATOM 652 C CA . ASP A 1 87 ? -9.754 5.463 9.071 1.00 96.81 87 ASP A CA 1
ATOM 653 C C . ASP A 1 87 ? -11.238 5.855 9.073 1.00 96.81 87 ASP A C 1
ATOM 655 O O . ASP A 1 87 ? -12.001 5.410 9.929 1.00 96.81 87 ASP A O 1
ATOM 659 N N . MET A 1 88 ? -11.694 6.582 8.046 1.00 95.75 88 MET A N 1
ATOM 660 C CA . MET A 1 88 ? -13.109 6.953 7.890 1.00 95.75 88 MET A CA 1
ATOM 661 C C . MET A 1 88 ? -14.044 5.738 7.789 1.00 95.75 88 MET A C 1
ATOM 663 O O . MET A 1 88 ? -15.230 5.843 8.097 1.00 95.75 88 MET A O 1
ATOM 667 N N . SER A 1 89 ? -13.523 4.583 7.364 1.00 95.50 89 SER A N 1
ATOM 668 C CA . SER A 1 89 ? -14.264 3.315 7.329 1.00 95.50 89 SER A CA 1
ATOM 669 C C . SER A 1 89 ? -14.245 2.568 8.673 1.00 95.50 89 SER A C 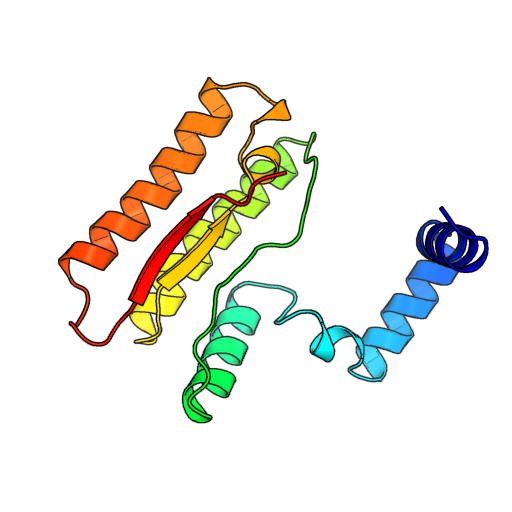1
ATOM 671 O O . SER A 1 89 ? -14.811 1.481 8.771 1.00 95.50 89 SER A O 1
ATOM 673 N N . GLY A 1 90 ? -13.591 3.114 9.702 1.00 95.00 90 GLY A N 1
ATOM 674 C CA . GLY A 1 90 ? -13.410 2.482 11.011 1.00 95.00 90 GLY A CA 1
ATOM 675 C C . GLY A 1 90 ? -12.447 1.291 10.996 1.00 95.00 90 GLY A C 1
ATOM 676 O O . GLY A 1 90 ? -12.484 0.461 11.907 1.00 95.00 90 GLY A O 1
ATOM 677 N N . LEU A 1 91 ? -11.619 1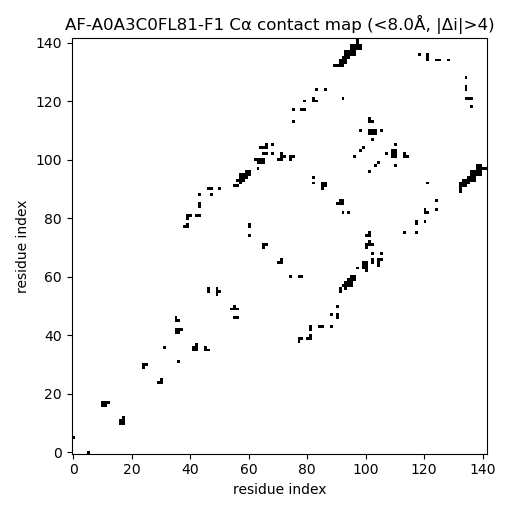.171 9.956 1.00 96.25 91 LEU A N 1
ATOM 678 C CA . LEU A 1 91 ? -10.654 0.085 9.803 1.00 96.25 91 LEU A CA 1
ATOM 679 C C . LEU A 1 91 ? -9.340 0.414 10.521 1.00 96.25 91 LEU A C 1
ATOM 681 O O . LEU A 1 91 ? -9.118 1.523 11.007 1.00 96.25 91 LEU A O 1
ATOM 685 N N . ASP A 1 92 ? -8.453 -0.576 10.580 1.00 96.94 92 ASP A N 1
ATOM 686 C CA . ASP A 1 92 ? -7.063 -0.335 10.950 1.00 96.94 92 ASP A CA 1
ATOM 687 C C . ASP A 1 92 ? -6.352 0.482 9.870 1.00 96.94 92 ASP A C 1
ATOM 689 O O . ASP A 1 92 ? -6.499 0.216 8.674 1.00 96.94 92 ASP A O 1
ATOM 693 N N . VAL A 1 93 ? -5.496 1.402 10.302 1.00 97.56 93 VAL A N 1
ATOM 694 C CA . VAL A 1 93 ? -4.551 2.109 9.435 1.00 97.56 93 VAL A CA 1
ATOM 695 C C . VAL A 1 93 ? -3.174 1.510 9.670 1.00 97.56 93 VAL A C 1
ATOM 697 O O . VAL A 1 93 ? -2.331 2.065 10.371 1.00 97.56 93 VAL A O 1
ATOM 700 N N . HIS A 1 94 ? -2.962 0.323 9.113 1.00 97.00 94 HIS A N 1
ATOM 701 C CA . HIS A 1 94 ? -1.657 -0.323 9.071 1.00 97.00 94 HIS A CA 1
ATOM 702 C C . HIS A 1 94 ? -1.152 -0.283 7.632 1.00 97.00 94 HIS A C 1
ATOM 704 O O . HIS A 1 94 ? -1.733 -0.922 6.753 1.00 97.00 94 HIS A O 1
ATOM 710 N N . VAL A 1 95 ? -0.111 0.509 7.386 1.00 96.44 95 VAL A N 1
ATOM 711 C CA . VAL A 1 95 ? 0.440 0.736 6.046 1.00 96.44 95 VAL A CA 1
ATOM 712 C C . VAL A 1 95 ? 1.920 0.398 6.049 1.00 96.44 95 VAL A C 1
ATOM 714 O O . VAL A 1 95 ? 2.653 0.870 6.915 1.00 96.44 95 VAL A O 1
ATOM 717 N N . SER A 1 96 ? 2.339 -0.416 5.086 1.00 95.44 96 SER A N 1
ATOM 718 C CA . SER A 1 96 ? 3.743 -0.665 4.782 1.00 95.44 96 SER A CA 1
ATOM 719 C C . SER A 1 96 ? 4.173 0.220 3.616 1.00 95.44 96 SER A C 1
ATOM 721 O O . SER A 1 96 ? 3.428 0.364 2.644 1.00 95.44 96 SER A O 1
ATOM 723 N N . ILE A 1 97 ? 5.352 0.823 3.726 1.00 93.94 97 ILE A N 1
ATOM 724 C CA . ILE A 1 97 ? 5.963 1.656 2.689 1.00 93.94 97 ILE A CA 1
ATOM 725 C C . ILE A 1 97 ? 7.357 1.142 2.359 1.00 93.94 97 ILE A C 1
ATOM 727 O O . ILE A 1 97 ? 8.086 0.713 3.249 1.00 93.94 97 ILE A O 1
ATOM 731 N N . ASP A 1 98 ? 7.746 1.266 1.099 1.00 93.06 98 ASP A N 1
ATOM 732 C CA . ASP A 1 98 ? 9.122 1.073 0.653 1.00 93.06 98 ASP A CA 1
ATOM 733 C C . ASP A 1 98 ? 9.732 2.454 0.310 1.00 93.06 98 ASP A C 1
ATOM 735 O O . ASP A 1 98 ? 9.125 3.225 -0.445 1.00 93.06 98 ASP A O 1
ATOM 739 N N . PRO A 1 99 ? 10.914 2.823 0.849 1.00 92.31 99 PRO A N 1
ATOM 740 C CA . PRO A 1 99 ? 11.601 4.064 0.487 1.00 92.31 99 PRO A CA 1
ATOM 741 C C . PRO A 1 99 ? 11.788 4.273 -1.027 1.00 92.31 99 PRO A C 1
ATOM 743 O O . PRO A 1 99 ? 11.730 5.418 -1.496 1.00 92.31 99 PRO A O 1
ATOM 746 N N . SER A 1 100 ? 11.989 3.202 -1.800 1.00 90.88 100 SER A N 1
ATOM 747 C CA . SER A 1 100 ? 12.141 3.246 -3.259 1.00 90.88 100 SER A CA 1
ATOM 748 C C . SER A 1 100 ? 10.903 3.832 -3.949 1.00 90.88 100 SER A C 1
ATOM 750 O O . SER A 1 100 ? 11.039 4.609 -4.895 1.00 90.88 100 SER A O 1
ATOM 752 N N . GLN A 1 101 ? 9.709 3.577 -3.407 1.00 92.75 101 GLN A N 1
ATOM 753 C CA . GLN A 1 101 ? 8.434 4.115 -3.892 1.00 92.75 101 GLN A CA 1
ATOM 754 C C . GLN A 1 101 ? 8.251 5.602 -3.585 1.00 92.75 101 GLN A C 1
ATOM 756 O O . GLN A 1 101 ? 7.512 6.303 -4.276 1.00 92.75 101 GLN A O 1
ATOM 761 N N . LEU A 1 102 ? 8.894 6.082 -2.520 1.00 94.50 102 LEU A N 1
ATOM 762 C CA . LEU A 1 102 ? 8.655 7.412 -1.960 1.00 94.50 102 LEU A CA 1
ATOM 763 C C . LEU A 1 102 ? 9.703 8.444 -2.358 1.00 94.50 102 LEU A C 1
ATOM 765 O O . LEU A 1 102 ? 9.612 9.602 -1.948 1.00 94.50 102 LEU A O 1
ATOM 769 N N . GLY A 1 103 ? 10.666 8.074 -3.193 1.00 94.12 103 GLY A N 1
ATOM 770 C CA . GLY A 1 103 ? 11.618 9.032 -3.734 1.00 94.12 103 GLY A CA 1
ATOM 771 C C . GLY A 1 103 ? 13.078 8.739 -3.425 1.00 94.12 103 GLY A C 1
ATOM 772 O O . GLY A 1 103 ? 13.913 9.614 -3.654 1.00 94.12 103 GLY A O 1
ATOM 773 N N . TYR A 1 104 ? 13.408 7.568 -2.866 1.00 93.56 104 TYR A N 1
ATOM 774 C CA . TYR A 1 104 ? 14.791 7.241 -2.503 1.00 93.56 104 TYR A CA 1
ATOM 775 C C . TYR A 1 104 ? 15.751 7.381 -3.696 1.00 93.56 104 TYR A C 1
ATOM 777 O O . TYR A 1 104 ? 16.823 7.969 -3.546 1.00 93.56 104 TYR A O 1
ATOM 785 N N . MET A 1 105 ? 15.330 6.965 -4.897 1.00 92.62 105 MET A N 1
ATOM 786 C CA . MET A 1 105 ? 16.137 7.077 -6.122 1.00 92.62 105 MET A CA 1
ATOM 787 C C . MET A 1 105 ? 16.282 8.519 -6.637 1.00 92.62 105 MET A C 1
ATOM 789 O O . MET A 1 105 ? 17.228 8.831 -7.357 1.00 92.62 105 MET A O 1
ATOM 793 N N . GLN A 1 106 ? 15.380 9.425 -6.252 1.00 95.12 106 GLN A N 1
ATOM 794 C CA . GLN A 1 106 ? 15.387 10.842 -6.639 1.00 95.12 106 GLN A CA 1
ATOM 795 C C . GLN A 1 106 ? 16.115 11.723 -5.613 1.00 95.12 106 GLN A C 1
ATOM 797 O O . GLN A 1 106 ? 16.383 12.897 -5.877 1.00 95.12 106 GLN A O 1
ATOM 802 N N . GLY A 1 107 ? 16.467 11.154 -4.459 1.00 95.44 107 GLY A N 1
ATOM 803 C CA . GLY A 1 107 ? 17.317 11.765 -3.450 1.00 95.44 107 GLY A CA 1
ATOM 804 C C . GLY A 1 107 ? 16.617 11.998 -2.115 1.00 95.44 107 GLY A C 1
ATOM 805 O O . GLY A 1 107 ? 15.395 12.095 -2.007 1.00 95.44 107 GLY A O 1
ATOM 806 N N . GLN A 1 108 ? 17.439 12.151 -1.076 1.00 96.56 108 GLN A N 1
ATOM 807 C CA . GLN A 1 108 ? 16.999 12.214 0.318 1.00 96.56 108 GLN A CA 1
ATOM 808 C C . GLN A 1 108 ? 15.916 13.271 0.572 1.00 96.56 108 GLN A C 1
ATOM 810 O O . GLN A 1 108 ? 14.957 12.993 1.279 1.00 96.56 108 GLN A O 1
ATOM 815 N N . ALA A 1 109 ? 16.026 14.461 -0.024 1.00 97.50 109 ALA A N 1
ATOM 816 C CA . ALA A 1 109 ? 15.040 15.524 0.176 1.00 97.50 109 ALA A CA 1
ATOM 817 C C . ALA A 1 109 ? 13.644 15.155 -0.362 1.00 97.50 109 ALA A C 1
ATOM 819 O O . ALA A 1 109 ? 12.639 15.528 0.241 1.00 97.50 109 ALA A O 1
ATOM 820 N N . VAL A 1 110 ? 13.577 14.416 -1.478 1.00 96.94 110 VAL A N 1
ATOM 821 C CA . VAL A 1 110 ? 12.310 13.941 -2.056 1.00 96.94 110 VAL A CA 1
ATOM 822 C C . VAL A 1 110 ? 11.704 12.871 -1.155 1.00 96.94 110 VAL A C 1
ATOM 824 O O . VAL A 1 110 ? 10.536 12.980 -0.789 1.00 96.94 110 VAL A O 1
ATOM 827 N N . L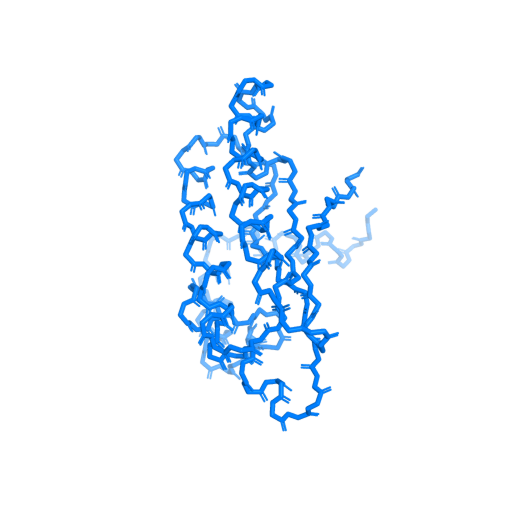EU A 1 111 ? 12.520 11.900 -0.737 1.00 96.69 111 LEU A N 1
ATOM 828 C CA . LEU A 1 111 ? 12.098 10.847 0.182 1.00 96.69 111 LEU A CA 1
ATOM 829 C C . LEU A 1 111 ? 11.573 11.414 1.506 1.00 96.69 111 LEU A C 1
ATOM 831 O O . LEU A 1 111 ? 10.457 11.095 1.906 1.00 96.69 111 LEU A O 1
ATOM 835 N N . THR A 1 112 ? 12.356 12.268 2.173 1.00 97.00 112 THR A N 1
ATOM 836 C CA . THR A 1 112 ? 11.982 12.861 3.464 1.00 97.00 112 THR A CA 1
ATOM 837 C C . THR A 1 112 ? 10.656 13.598 3.359 1.00 97.00 112 THR A C 1
ATOM 839 O O . THR A 1 112 ? 9.780 13.368 4.183 1.00 97.00 112 THR A O 1
ATOM 842 N N . LYS A 1 113 ? 10.461 14.405 2.307 1.00 97.81 113 LYS A N 1
ATOM 843 C CA . LYS A 1 113 ? 9.198 15.11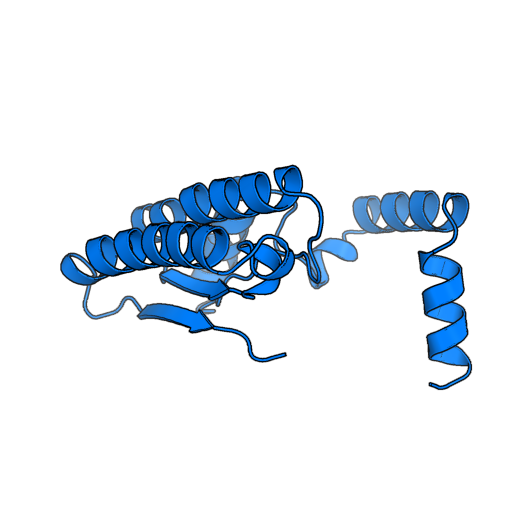5 2.088 1.00 97.81 113 LYS A CA 1
ATOM 844 C C . LYS A 1 113 ? 7.996 14.161 2.073 1.00 97.81 113 LYS A C 1
ATOM 846 O O . LYS A 1 113 ? 7.005 14.433 2.745 1.00 97.81 113 LYS A O 1
ATOM 851 N N . HIS A 1 114 ? 8.057 13.085 1.291 1.00 97.38 114 HIS A N 1
ATOM 852 C CA . HIS A 1 114 ? 6.915 12.182 1.128 1.00 97.38 114 HIS A CA 1
ATOM 853 C C . HIS A 1 114 ? 6.701 11.269 2.340 1.00 97.38 114 HIS A C 1
ATOM 855 O O . HIS A 1 114 ? 5.560 11.016 2.724 1.00 97.38 114 HIS A O 1
ATOM 861 N N . VAL A 1 115 ? 7.781 10.815 2.983 1.00 96.25 115 VAL A N 1
ATOM 862 C CA . VAL A 1 115 ? 7.691 10.066 4.245 1.00 96.25 115 VAL A CA 1
ATOM 863 C C . VAL A 1 115 ? 7.067 10.934 5.333 1.00 96.25 115 VAL A C 1
ATOM 865 O O . VAL A 1 115 ? 6.154 10.468 6.009 1.00 96.25 115 VAL A O 1
ATOM 868 N N . ASP A 1 116 ? 7.490 12.195 5.467 1.00 96.56 116 ASP A N 1
ATOM 869 C CA . ASP A 1 116 ? 6.910 13.128 6.436 1.00 96.56 116 ASP A CA 1
ATOM 870 C C . ASP A 1 116 ? 5.425 13.371 6.151 1.00 96.56 116 ASP A C 1
ATOM 872 O O . ASP A 1 116 ? 4.612 13.378 7.072 1.00 96.56 116 ASP A O 1
ATOM 876 N N . GLU A 1 117 ? 5.038 13.527 4.883 1.00 97.00 117 GLU A N 1
ATOM 877 C CA . GLU A 1 117 ? 3.635 13.681 4.490 1.00 97.00 117 GLU A CA 1
ATOM 878 C C . GLU A 1 117 ? 2.767 12.491 4.935 1.00 97.00 117 GLU A C 1
ATOM 880 O O . GLU A 1 117 ? 1.713 12.689 5.549 1.00 97.00 117 GLU A O 1
ATOM 885 N N . ILE A 1 118 ? 3.228 11.262 4.693 1.00 97.19 118 ILE A N 1
ATOM 886 C CA . ILE A 1 118 ? 2.533 10.032 5.099 1.00 97.19 118 ILE A CA 1
ATOM 887 C C . ILE A 1 118 ? 2.519 9.884 6.627 1.00 97.19 118 ILE A C 1
ATOM 889 O O . ILE A 1 118 ? 1.468 9.626 7.220 1.00 97.19 118 ILE A O 1
ATOM 893 N N . ALA A 1 119 ? 3.666 10.080 7.278 1.00 96.31 119 ALA A N 1
ATOM 894 C CA . ALA A 1 119 ? 3.809 9.948 8.723 1.00 96.31 119 ALA A CA 1
ATOM 895 C C . ALA A 1 119 ? 2.948 10.969 9.479 1.00 96.31 119 ALA A C 1
ATOM 897 O O . ALA A 1 119 ? 2.332 10.620 10.485 1.00 96.31 119 ALA A O 1
ATOM 898 N N . ASN A 1 120 ? 2.852 12.204 8.974 1.00 96.50 120 ASN A N 1
ATOM 899 C CA . ASN A 1 120 ? 1.979 13.233 9.534 1.00 96.50 120 ASN A CA 1
ATOM 900 C C . ASN A 1 120 ? 0.513 12.787 9.514 1.00 96.50 120 ASN A C 1
ATOM 902 O O . ASN A 1 120 ? -0.136 12.830 10.552 1.00 96.50 120 ASN A O 1
ATOM 906 N N . LYS A 1 121 ? 0.014 12.266 8.385 1.00 96.31 121 LYS A N 1
ATOM 907 C CA . LYS A 1 121 ? -1.370 11.764 8.290 1.00 96.31 121 LYS A CA 1
ATOM 908 C C . LYS A 1 121 ? -1.643 10.627 9.273 1.00 96.31 121 LYS A C 1
ATOM 910 O O . LYS A 1 121 ? -2.677 10.617 9.931 1.00 96.31 121 LYS A O 1
ATOM 915 N N . ILE A 1 122 ? -0.714 9.676 9.382 1.00 96.88 122 ILE A N 1
ATOM 916 C CA . ILE A 1 122 ? -0.849 8.543 10.306 1.00 96.88 122 ILE A CA 1
ATOM 917 C C . ILE A 1 122 ? -0.836 9.022 11.761 1.00 96.88 122 ILE A C 1
ATOM 919 O O . ILE A 1 122 ? -1.623 8.522 12.562 1.00 96.88 122 ILE A O 1
ATOM 923 N N . ARG A 1 123 ? 0.011 10.000 12.106 1.00 96.81 123 ARG A N 1
ATOM 924 C CA . ARG A 1 123 ? 0.025 10.611 13.443 1.00 96.81 123 ARG A CA 1
ATOM 925 C C . ARG A 1 123 ? -1.301 11.303 13.753 1.00 96.81 123 ARG A C 1
ATOM 927 O O . ARG A 1 123 ? -1.859 11.046 14.814 1.00 96.81 123 ARG A O 1
ATOM 934 N N . ASP A 1 124 ? -1.808 12.124 12.838 1.00 96.62 124 ASP A N 1
ATOM 935 C CA . ASP A 1 124 ? -3.049 12.879 13.044 1.00 96.62 124 ASP A CA 1
ATOM 936 C C . ASP A 1 124 ? -4.250 11.930 13.257 1.00 96.62 124 ASP A C 1
ATOM 938 O O . ASP A 1 124 ? -5.109 12.186 14.101 1.00 96.62 124 ASP A O 1
ATOM 942 N N . ILE A 1 125 ? -4.275 10.788 12.555 1.00 96.94 125 ILE A N 1
ATOM 943 C CA . ILE A 1 125 ? -5.252 9.711 12.785 1.00 96.94 125 ILE A CA 1
ATOM 944 C C . ILE A 1 125 ? -5.025 9.043 14.148 1.00 96.94 125 ILE A C 1
ATOM 946 O O . ILE A 1 125 ? -5.974 8.819 14.897 1.00 96.94 125 ILE A O 1
ATOM 950 N N . ALA A 1 126 ? -3.775 8.728 14.498 1.00 96.25 126 ALA A N 1
ATOM 951 C CA . ALA A 1 126 ? -3.445 8.054 15.754 1.00 96.25 126 ALA A CA 1
ATOM 952 C C . ALA A 1 126 ? -3.893 8.843 16.995 1.00 96.25 126 ALA A C 1
ATOM 954 O O . ALA A 1 126 ? -4.269 8.231 17.993 1.00 96.25 126 ALA A O 1
ATOM 955 N N . GLU A 1 127 ? -3.889 10.178 16.937 1.00 95.56 127 GLU A N 1
ATOM 956 C CA . GLU A 1 127 ? -4.369 11.046 18.023 1.00 95.56 127 GLU A CA 1
ATOM 957 C C . GLU A 1 127 ? -5.873 10.898 18.300 1.00 95.56 127 GLU A C 1
ATOM 959 O O . GLU A 1 127 ? -6.326 11.158 19.416 1.00 95.56 127 GLU A O 1
ATOM 964 N N . GLN A 1 128 ? -6.643 10.473 17.298 1.00 93.50 128 GLN A N 1
ATOM 965 C CA . GLN A 1 128 ? -8.105 10.363 17.348 1.00 93.50 128 GLN A CA 1
ATOM 966 C C . GLN A 1 128 ? -8.588 8.906 17.342 1.00 93.50 128 GLN A C 1
ATOM 968 O O . GLN A 1 128 ? -9.783 8.650 17.487 1.00 93.50 128 GLN A O 1
ATOM 973 N N . ALA A 1 129 ? -7.669 7.954 17.178 1.00 92.06 129 ALA A N 1
ATOM 974 C CA . ALA A 1 129 ? -7.993 6.554 16.980 1.00 92.06 129 ALA A CA 1
ATOM 975 C C . ALA A 1 129 ? -8.602 5.907 18.228 1.00 92.06 129 ALA A C 1
ATOM 977 O O . ALA A 1 129 ? -8.181 6.126 19.370 1.00 92.06 129 ALA A O 1
ATOM 978 N N . ASN A 1 130 ? -9.567 5.021 17.995 1.00 89.19 130 ASN A N 1
ATOM 979 C CA . ASN A 1 130 ? -10.133 4.200 19.054 1.00 89.19 130 ASN A CA 1
ATOM 980 C C . ASN A 1 130 ? -9.095 3.189 19.559 1.00 89.19 130 ASN A C 1
ATOM 982 O O . ASN A 1 130 ? -8.289 2.667 18.793 1.00 89.19 130 ASN A O 1
ATOM 986 N N . SER A 1 131 ? -9.177 2.806 20.836 1.00 87.69 131 SER A N 1
ATOM 987 C CA . SER A 1 131 ? -8.236 1.851 21.448 1.00 87.69 131 SER A CA 1
ATOM 988 C C . SER A 1 131 ? -8.225 0.457 20.799 1.00 87.69 131 SER A C 1
ATOM 990 O O . SER A 1 131 ? -7.291 -0.316 21.010 1.00 87.69 131 SER A O 1
ATOM 992 N N . SER A 1 132 ? -9.253 0.117 20.017 1.00 88.50 132 SER A N 1
ATOM 993 C CA . SER A 1 132 ? -9.350 -1.131 19.254 1.00 88.50 132 SER A CA 1
ATOM 994 C C . SER A 1 132 ? -8.687 -1.067 17.869 1.00 88.50 132 SER A C 1
ATOM 996 O O . SER A 1 132 ? -8.335 -2.122 17.318 1.00 88.50 132 SER A O 1
ATOM 998 N N . GLN A 1 133 ? -8.496 0.133 17.309 1.00 92.88 133 GLN A N 1
ATOM 999 C CA . GLN A 1 133 ? -7.866 0.337 16.006 1.00 92.88 133 GLN A CA 1
ATOM 1000 C C . GLN A 1 133 ? -6.345 0.218 16.123 1.00 92.88 133 GLN A C 1
ATOM 1002 O O . GLN A 1 133 ? -5.709 0.733 17.041 1.00 92.88 133 GLN A O 1
ATOM 1007 N N . THR A 1 134 ? -5.747 -0.477 15.164 1.00 95.06 134 THR A N 1
ATOM 1008 C CA . THR A 1 134 ? -4.300 -0.497 14.969 1.00 95.06 134 THR A CA 1
ATOM 1009 C C . THR A 1 134 ? -3.925 0.615 14.007 1.00 95.06 134 THR A C 1
ATOM 1011 O O . THR A 1 134 ? -4.329 0.580 12.848 1.00 95.06 134 THR A O 1
ATOM 1014 N N . ILE A 1 135 ? -3.087 1.539 14.471 1.00 97.38 135 ILE A N 1
ATOM 1015 C CA . ILE A 1 135 ? -2.499 2.598 13.652 1.00 97.38 135 ILE A CA 1
ATOM 1016 C C . ILE A 1 135 ? -0.985 2.389 13.620 1.00 97.38 135 ILE A C 1
ATOM 1018 O O . ILE A 1 135 ? -0.321 2.480 14.656 1.00 97.38 135 ILE A O 1
ATOM 1022 N N . ARG A 1 136 ? -0.438 2.011 12.461 1.00 96.06 136 ARG A N 1
ATOM 1023 C CA . ARG A 1 136 ? 0.980 1.658 12.289 1.00 96.06 136 ARG A CA 1
ATOM 1024 C C . ARG A 1 136 ? 1.488 2.047 10.904 1.00 96.06 136 ARG A C 1
ATOM 1026 O O . ARG A 1 136 ? 0.867 1.722 9.897 1.00 96.06 136 ARG A O 1
ATOM 1033 N N . LEU A 1 137 ? 2.672 2.652 10.880 1.00 95.69 137 LEU A N 1
ATOM 1034 C CA . LEU A 1 137 ? 3.508 2.768 9.690 1.00 95.69 137 LEU A CA 1
ATOM 1035 C C . LEU A 1 137 ? 4.631 1.735 9.797 1.00 95.69 137 LEU A C 1
ATOM 1037 O O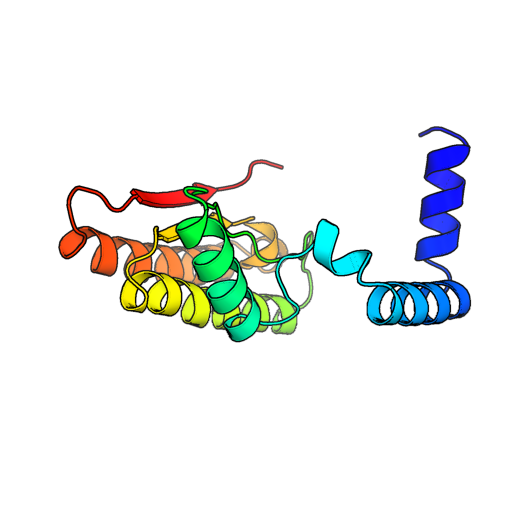 . LEU A 1 137 ? 5.399 1.757 10.760 1.00 95.69 137 LEU A O 1
ATOM 1041 N N . MET A 1 138 ? 4.707 0.831 8.831 1.00 95.44 138 MET A N 1
ATOM 1042 C CA . MET A 1 138 ? 5.810 -0.104 8.660 1.00 95.44 138 MET A CA 1
ATOM 1043 C C . MET A 1 138 ? 6.690 0.397 7.518 1.00 95.44 138 MET A C 1
ATOM 1045 O O . MET A 1 138 ? 6.185 0.805 6.478 1.00 95.44 138 MET A O 1
ATOM 1049 N N . ILE A 1 139 ? 8.001 0.378 7.723 1.00 92.62 139 ILE A N 1
ATOM 1050 C CA . ILE A 1 139 ? 8.973 0.607 6.656 1.00 92.62 139 ILE A CA 1
ATOM 1051 C C . ILE A 1 139 ? 9.467 -0.773 6.256 1.00 92.62 139 ILE A C 1
ATOM 1053 O O . ILE A 1 139 ? 10.006 -1.491 7.104 1.00 92.62 139 ILE A O 1
ATOM 1057 N N . ASP A 1 140 ? 9.215 -1.154 5.011 1.00 89.00 140 ASP A N 1
ATOM 1058 C CA . ASP A 1 140 ? 9.707 -2.412 4.483 1.00 89.00 140 ASP A CA 1
ATOM 1059 C C . ASP A 1 140 ? 11.221 -2.323 4.282 1.00 89.00 140 ASP A C 1
ATOM 1061 O O . ASP A 1 140 ? 11.758 -1.285 3.883 1.00 89.00 140 ASP A O 1
ATOM 1065 N N . MET A 1 141 ? 11.908 -3.398 4.652 1.00 75.75 141 MET A N 1
ATOM 1066 C CA . MET A 1 141 ? 13.361 -3.482 4.571 1.00 75.75 141 MET A CA 1
ATOM 1067 C C . MET A 1 141 ? 13.713 -4.281 3.324 1.00 75.75 141 MET A C 1
ATOM 1069 O O . MET A 1 141 ? 13.468 -5.487 3.289 1.00 75.75 141 MET A O 1
ATOM 1073 N N . GLU A 1 142 ? 14.301 -3.610 2.336 1.00 62.62 142 GLU A N 1
ATOM 1074 C CA . GLU A 1 142 ? 14.975 -4.270 1.211 1.00 62.62 142 GLU A CA 1
ATOM 1075 C C . GLU A 1 142 ? 16.287 -4.959 1.632 1.00 62.62 142 GLU A C 1
ATOM 1077 O O . GLU A 1 142 ? 17.031 -4.397 2.477 1.00 62.62 142 GLU A O 1
#

Radius of gyration: 17.13 Å; Cα contacts (8 Å, |Δi|>4): 155; chains: 1; bounding box: 34×38×48 Å